Protein AF-A0ABD0BJV5-F1 (afdb_monomer_lite)

Foldseek 3Di:
DVVVVVVVVVVDDDDDDDPDLQVQLVDQWHFDDDPNDGQDIDGNDDSVVVVCSVVVVPPPPDD

Structure (mmCIF, N/CA/C/O backbone):
data_AF-A0ABD0BJV5-F1
#
_entry.id   AF-A0ABD0BJV5-F1
#
loop_
_atom_site.group_PDB
_atom_site.id
_atom_site.type_symbol
_atom_site.label_atom_id
_atom_site.label_alt_id
_atom_site.label_comp_id
_atom_site.label_asym_id
_atom_site.label_entity_id
_atom_site.label_seq_id
_atom_site.pdbx_PDB_ins_code
_atom_site.Cartn_x
_atom_site.Cartn_y
_atom_site.Cartn_z
_atom_site.occupancy
_atom_site.B_iso_or_equiv
_atom_site.auth_seq_id
_atom_site.auth_comp_id
_atom_site.auth_asym_id
_atom_site.auth_atom_id
_atom_site.pdbx_PDB_model_num
ATOM 1 N N . MET A 1 1 ? 0.207 -8.413 8.928 1.00 65.56 1 MET A N 1
ATOM 2 C CA . MET A 1 1 ? 0.308 -6.932 9.032 1.00 65.56 1 MET A CA 1
ATOM 3 C C . MET A 1 1 ? -0.308 -6.404 10.327 1.00 65.56 1 MET A C 1
ATOM 5 O O . MET A 1 1 ? -0.536 -5.208 10.459 1.00 65.56 1 MET A O 1
ATOM 9 N N . ASP A 1 2 ? -0.569 -7.265 11.307 1.00 72.75 2 ASP A N 1
ATOM 10 C CA . ASP A 1 2 ? -1.610 -6.964 12.297 1.00 72.75 2 ASP A CA 1
ATOM 11 C C . ASP A 1 2 ? -1.127 -5.993 13.373 1.00 72.75 2 ASP A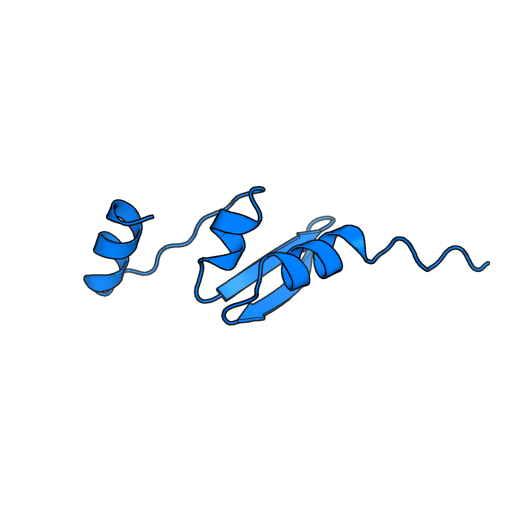 C 1
ATOM 13 O O . ASP A 1 2 ? -1.875 -5.114 13.792 1.00 72.75 2 ASP A O 1
ATOM 17 N N . LEU A 1 3 ? 0.163 -6.056 13.716 1.00 75.12 3 LEU A N 1
ATOM 18 C CA . LEU A 1 3 ? 0.800 -5.093 14.613 1.00 75.12 3 LEU A CA 1
ATOM 19 C C . LEU A 1 3 ? 0.766 -3.663 14.045 1.00 75.12 3 LEU A C 1
ATOM 21 O O . LEU A 1 3 ? 0.392 -2.724 14.741 1.00 75.12 3 LEU A O 1
ATOM 25 N N . LEU A 1 4 ? 1.120 -3.501 12.766 1.00 76.75 4 LEU A N 1
ATOM 26 C CA . LEU A 1 4 ? 1.152 -2.197 12.096 1.00 76.75 4 LEU A CA 1
ATOM 27 C C . LEU A 1 4 ? -0.261 -1.654 11.833 1.00 76.75 4 LEU A C 1
ATOM 29 O O . LEU A 1 4 ? -0.507 -0.462 12.013 1.00 76.75 4 LEU A O 1
ATOM 33 N N . ARG A 1 5 ? -1.215 -2.533 11.497 1.00 72.88 5 ARG A N 1
ATOM 34 C CA . ARG A 1 5 ? -2.642 -2.180 11.399 1.00 72.88 5 ARG A CA 1
ATOM 35 C C . ARG A 1 5 ? -3.192 -1.685 12.739 1.00 72.88 5 ARG A C 1
ATOM 37 O O . ARG A 1 5 ? -3.934 -0.704 12.764 1.00 72.88 5 ARG A O 1
ATOM 44 N N . GLY A 1 6 ? -2.766 -2.284 13.853 1.00 70.94 6 GLY A N 1
ATOM 45 C CA . GLY A 1 6 ? -3.119 -1.823 15.199 1.00 70.94 6 GLY A CA 1
ATOM 46 C C . GLY A 1 6 ? -2.747 -0.358 15.449 1.00 70.94 6 GLY A C 1
ATOM 47 O O . GLY A 1 6 ? -3.560 0.395 15.980 1.00 70.94 6 GLY A O 1
ATOM 48 N N . VAL A 1 7 ? -1.582 0.092 14.972 1.00 73.81 7 VAL A N 1
ATOM 49 C CA . VAL A 1 7 ? -1.146 1.497 15.097 1.00 73.81 7 VAL A CA 1
ATOM 50 C C . VAL A 1 7 ? -2.062 2.445 14.316 1.00 73.81 7 VAL A C 1
ATOM 52 O O . VAL A 1 7 ? -2.425 3.508 14.818 1.00 73.81 7 VAL A O 1
ATOM 55 N N . THR A 1 8 ? -2.500 2.050 13.116 1.00 77.62 8 THR A N 1
ATOM 56 C CA . THR A 1 8 ? -3.406 2.884 12.307 1.00 77.62 8 THR A CA 1
ATOM 57 C C . THR A 1 8 ? -4.798 3.032 12.919 1.00 77.62 8 THR A C 1
ATOM 59 O O . THR A 1 8 ? -5.394 4.105 12.853 1.00 77.62 8 THR A O 1
ATOM 62 N N . SER A 1 9 ? -5.287 1.998 13.614 1.00 73.00 9 SER A N 1
ATOM 63 C CA . SER A 1 9 ? -6.591 2.038 14.292 1.00 73.00 9 SER A CA 1
ATOM 64 C C . SER A 1 9 ? -6.667 3.056 15.439 1.00 73.00 9 SER A C 1
ATOM 66 O O . SER A 1 9 ? -7.758 3.481 15.807 1.00 73.00 9 SER A O 1
ATOM 68 N N . ALA A 1 10 ? -5.520 3.514 15.953 1.00 78.00 10 ALA A N 1
ATOM 69 C CA . ALA A 1 10 ? -5.427 4.561 16.970 1.00 78.00 10 ALA A CA 1
ATOM 70 C C . ALA A 1 10 ? -5.457 5.994 16.389 1.00 78.00 10 ALA A C 1
ATOM 72 O O . ALA A 1 10 ? -5.109 6.946 17.084 1.00 78.00 10 ALA A O 1
ATOM 73 N N . GLY A 1 11 ? -5.827 6.164 15.111 1.00 84.06 11 GLY A N 1
ATOM 74 C CA . GLY A 1 11 ? -5.884 7.467 14.432 1.00 84.06 11 GLY A CA 1
ATOM 75 C C .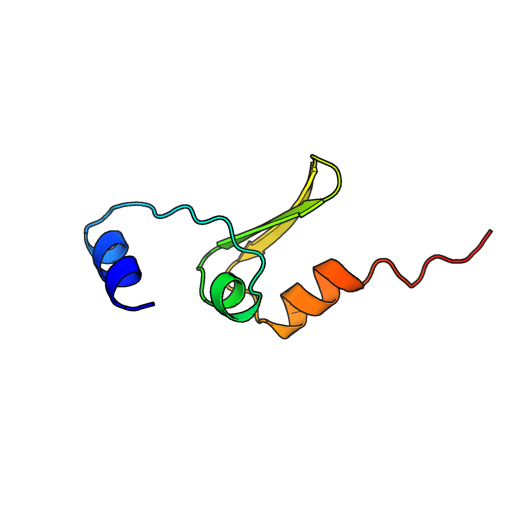 GLY A 1 11 ? -4.538 7.954 13.885 1.00 84.06 11 GLY A C 1
ATOM 76 O O . GLY A 1 11 ? -4.411 9.113 13.495 1.00 84.06 11 GLY A O 1
ATOM 77 N N . THR A 1 12 ? -3.528 7.083 13.847 1.00 88.56 12 THR A N 1
ATOM 78 C CA . THR A 1 12 ? -2.199 7.403 13.307 1.00 88.56 12 THR A CA 1
ATOM 79 C C . THR A 1 12 ? -2.119 7.027 11.828 1.00 88.56 12 THR A C 1
ATOM 81 O O . THR A 1 12 ? -2.623 5.987 11.417 1.00 88.56 12 THR A O 1
ATOM 84 N N . SER A 1 13 ? -1.452 7.844 11.011 1.00 89.94 13 SER A N 1
ATOM 85 C CA . SER A 1 13 ? -1.144 7.476 9.622 1.00 89.94 13 SER A CA 1
ATOM 86 C C . SER A 1 13 ? 0.159 6.679 9.550 1.00 89.94 13 SER A C 1
ATOM 88 O O . SER A 1 13 ? 1.170 7.100 10.108 1.00 89.94 13 SER A O 1
ATOM 90 N N . LEU A 1 14 ? 0.147 5.550 8.837 1.00 89.88 14 LEU A N 1
ATOM 91 C CA . LEU A 1 14 ? 1.337 4.748 8.554 1.00 89.88 14 LEU A CA 1
ATOM 92 C C . LEU A 1 14 ? 1.773 4.970 7.106 1.00 89.88 14 LEU A C 1
ATOM 94 O O . LEU A 1 14 ? 1.018 4.697 6.177 1.00 89.88 14 LEU A O 1
ATOM 98 N N . VAL A 1 15 ? 3.012 5.419 6.923 1.00 93.25 15 VAL A N 1
ATOM 99 C CA . VAL A 1 15 ? 3.677 5.439 5.618 1.00 93.25 15 VAL A CA 1
ATOM 100 C C . VAL A 1 15 ? 4.759 4.372 5.636 1.00 93.25 15 VAL A C 1
ATOM 102 O O . VAL A 1 15 ? 5.594 4.347 6.537 1.00 93.25 15 VAL A O 1
ATOM 105 N N . MET A 1 16 ? 4.739 3.488 4.644 1.00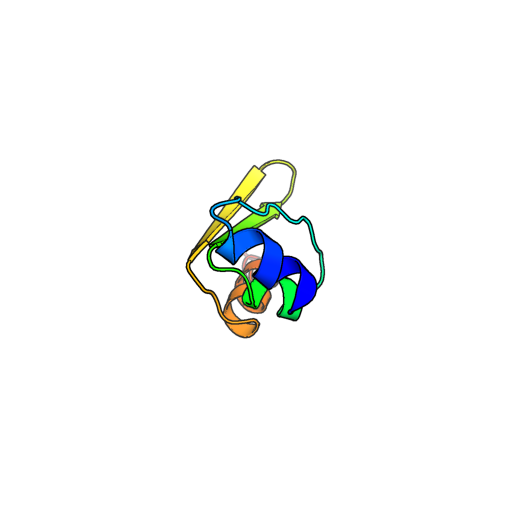 92.69 16 MET A N 1
ATOM 106 C CA . MET A 1 16 ? 5.691 2.392 4.510 1.00 92.69 16 MET A CA 1
ATOM 107 C C . MET A 1 16 ? 6.239 2.363 3.088 1.00 92.69 16 MET A C 1
ATOM 109 O O . MET A 1 16 ? 5.487 2.507 2.127 1.00 92.69 16 MET A O 1
ATOM 113 N N . VAL A 1 17 ? 7.548 2.153 2.963 1.00 94.38 17 VAL A N 1
ATOM 114 C CA . VAL A 1 17 ? 8.216 1.915 1.682 1.00 94.38 17 VAL A CA 1
ATOM 115 C C . VAL A 1 17 ? 8.568 0.438 1.619 1.00 94.38 17 VAL A C 1
ATOM 117 O O . VAL A 1 17 ? 9.236 -0.081 2.511 1.00 94.38 17 VAL A O 1
ATOM 120 N N . THR A 1 18 ? 8.098 -0.244 0.581 1.00 93.00 18 THR A N 1
ATOM 121 C CA . THR A 1 18 ? 8.345 -1.670 0.371 1.00 93.00 18 THR A CA 1
ATOM 122 C C . THR A 1 18 ? 8.520 -1.962 -1.115 1.00 93.00 18 THR A C 1
ATOM 124 O O . THR A 1 18 ? 7.994 -1.238 -1.958 1.00 93.00 18 THR A O 1
ATOM 127 N N . HIS A 1 19 ? 9.249 -3.032 -1.421 1.00 91.12 19 HIS A N 1
ATOM 128 C CA . HIS A 1 19 ? 9.317 -3.630 -2.757 1.00 91.12 19 HIS A CA 1
ATOM 129 C C . HIS A 1 19 ? 8.465 -4.909 -2.861 1.00 91.12 19 HIS A C 1
ATOM 131 O O . HIS A 1 19 ? 8.347 -5.483 -3.939 1.00 91.12 19 HIS A O 1
ATOM 137 N N . ASP A 1 20 ? 7.883 -5.359 -1.747 1.00 93.06 20 ASP A N 1
ATOM 138 C CA . ASP A 1 20 ? 6.982 -6.506 -1.695 1.00 93.06 20 ASP A CA 1
ATOM 139 C C . ASP A 1 20 ? 5.569 -6.077 -2.121 1.00 93.06 20 ASP A C 1
ATOM 141 O O . ASP A 1 20 ? 4.950 -5.202 -1.501 1.00 93.06 20 ASP A O 1
ATOM 145 N N . LEU A 1 21 ? 5.078 -6.692 -3.199 1.00 92.06 21 LEU A N 1
ATOM 146 C CA . LEU A 1 21 ? 3.797 -6.358 -3.816 1.00 92.06 21 LEU A CA 1
ATOM 147 C C . LEU A 1 21 ? 2.595 -6.761 -2.968 1.00 92.06 21 LEU A C 1
ATOM 149 O O . LEU A 1 21 ? 1.612 -6.027 -2.956 1.00 92.06 21 LEU A O 1
ATOM 153 N N . ASP A 1 22 ? 2.666 -7.879 -2.249 1.00 92.25 22 ASP A N 1
ATOM 154 C CA . ASP A 1 22 ? 1.556 -8.354 -1.422 1.00 92.25 22 ASP A CA 1
ATOM 155 C C . ASP A 1 22 ? 1.397 -7.473 -0.185 1.00 92.25 22 ASP A C 1
ATOM 157 O O . ASP A 1 22 ? 0.286 -7.133 0.232 1.00 92.25 22 ASP A O 1
ATOM 161 N N . ILE A 1 23 ? 2.520 -7.009 0.365 1.00 92.62 23 ILE A N 1
ATOM 162 C CA . ILE A 1 23 ? 2.518 -6.001 1.420 1.00 92.62 23 ILE A CA 1
ATOM 163 C C . ILE A 1 23 ? 1.944 -4.676 0.908 1.00 92.62 23 ILE A C 1
ATOM 165 O O . ILE A 1 23 ? 1.086 -4.094 1.577 1.00 92.62 23 ILE A O 1
ATOM 169 N N . ALA A 1 24 ? 2.392 -4.201 -0.257 1.00 94.38 24 ALA A N 1
ATOM 170 C CA . ALA A 1 24 ? 1.915 -2.951 -0.845 1.00 94.38 24 ALA A CA 1
ATOM 171 C C . ALA A 1 24 ? 0.412 -3.003 -1.164 1.00 94.38 24 ALA A C 1
ATOM 173 O O . ALA A 1 24 ? -0.315 -2.082 -0.804 1.00 94.38 24 ALA A O 1
ATOM 174 N N . ALA A 1 25 ? -0.071 -4.100 -1.752 1.00 94.69 25 ALA A N 1
ATOM 175 C CA . ALA A 1 25 ? -1.486 -4.321 -2.057 1.00 94.69 25 ALA A CA 1
ATOM 176 C C . ALA A 1 25 ? -2.371 -4.321 -0.802 1.00 94.69 25 ALA A C 1
ATOM 178 O O . ALA A 1 25 ? -3.556 -4.011 -0.857 1.00 94.69 25 ALA A O 1
ATOM 179 N N . SER A 1 26 ? -1.797 -4.641 0.360 1.00 93.00 26 SER A N 1
ATOM 180 C CA . SER A 1 26 ? -2.531 -4.628 1.623 1.00 93.00 26 SER A CA 1
ATOM 181 C C . SER A 1 26 ? -2.828 -3.216 2.163 1.00 93.00 26 SER A C 1
ATOM 183 O O . SER A 1 26 ? -3.580 -3.097 3.138 1.00 93.00 26 SER A O 1
ATOM 185 N N . ALA A 1 27 ? -2.236 -2.169 1.576 1.00 93.69 27 ALA A N 1
ATOM 186 C CA . ALA A 1 27 ? -2.408 -0.778 1.981 1.00 93.69 27 ALA A CA 1
ATOM 187 C C . ALA A 1 27 ? -3.651 -0.127 1.354 1.00 93.69 27 ALA A C 1
ATOM 189 O O . ALA A 1 27 ? -4.033 -0.415 0.222 1.00 93.69 27 ALA A O 1
ATOM 190 N N . ASP A 1 28 ? -4.228 0.847 2.059 1.00 92.81 28 ASP A N 1
ATOM 191 C CA . ASP A 1 28 ? -5.388 1.604 1.568 1.00 92.81 28 ASP A CA 1
ATOM 192 C C . ASP A 1 28 ? -5.032 2.505 0.372 1.00 92.81 28 ASP A C 1
ATOM 194 O O . ASP A 1 28 ? -5.878 2.828 -0.464 1.00 92.81 28 ASP A O 1
ATOM 198 N N . ARG A 1 29 ? -3.760 2.911 0.272 1.00 95.12 29 ARG A N 1
ATOM 199 C CA . ARG A 1 29 ? -3.210 3.699 -0.833 1.00 95.12 29 ARG A CA 1
ATOM 200 C C . ARG A 1 29 ? -1.780 3.276 -1.134 1.00 95.12 29 ARG A C 1
ATOM 202 O O . ARG A 1 29 ? -0.965 3.154 -0.224 1.00 95.12 29 ARG A O 1
ATOM 209 N N . VAL A 1 30 ? -1.465 3.156 -2.420 1.00 96.69 30 VAL A N 1
ATOM 210 C CA . VAL A 1 30 ? -0.117 2.856 -2.913 1.00 96.69 30 VAL A CA 1
ATOM 211 C C . VAL A 1 30 ? 0.330 3.941 -3.879 1.00 96.69 30 VAL A C 1
ATOM 213 O O . VAL A 1 30 ? -0.412 4.331 -4.781 1.00 96.69 30 VAL A O 1
ATOM 216 N N . ILE A 1 31 ? 1.557 4.421 -3.689 1.00 95.88 31 ILE A N 1
ATOM 217 C CA . ILE A 1 31 ? 2.244 5.320 -4.615 1.00 95.88 31 ILE A CA 1
ATOM 218 C C . ILE A 1 31 ? 3.408 4.533 -5.207 1.00 95.88 31 ILE A C 1
ATOM 220 O O . ILE A 1 31 ? 4.246 4.027 -4.464 1.00 95.88 31 ILE A O 1
ATOM 224 N N . VAL A 1 32 ? 3.447 4.420 -6.533 1.00 94.38 32 VAL A N 1
ATOM 225 C CA . VAL A 1 32 ? 4.559 3.776 -7.237 1.00 94.38 32 VAL A CA 1
ATOM 226 C C . VAL A 1 32 ? 5.598 4.840 -7.561 1.00 94.38 32 VAL A C 1
ATOM 228 O O . VAL A 1 32 ? 5.273 5.872 -8.151 1.00 94.38 32 VAL A O 1
ATOM 231 N N . LEU A 1 33 ? 6.835 4.583 -7.146 1.00 92.81 33 LEU A N 1
ATOM 232 C CA . LEU A 1 33 ? 7.985 5.435 -7.416 1.00 92.81 33 LEU A CA 1
ATOM 233 C C . LEU A 1 33 ? 8.837 4.805 -8.514 1.00 92.81 33 LEU A C 1
ATOM 235 O O . LEU A 1 33 ? 9.240 3.650 -8.403 1.00 92.81 33 LEU A O 1
ATOM 239 N N . GLU A 1 34 ? 9.140 5.581 -9.547 1.00 89.81 34 GLU A N 1
ATOM 240 C CA . GLU A 1 34 ? 9.941 5.158 -10.691 1.00 89.81 34 GLU A CA 1
ATOM 241 C C . GLU A 1 34 ? 10.794 6.334 -11.176 1.00 89.81 34 GLU A C 1
ATOM 243 O O . GLU A 1 34 ? 10.285 7.433 -11.387 1.00 89.81 34 GLU A O 1
ATOM 248 N N . ASN A 1 35 ? 12.108 6.126 -11.318 1.00 89.50 35 ASN A N 1
ATOM 249 C CA . ASN A 1 35 ? 13.058 7.147 -11.787 1.00 89.50 35 ASN A CA 1
ATOM 250 C C . ASN A 1 35 ? 12.972 8.497 -11.040 1.00 89.50 35 ASN A C 1
ATOM 252 O O . ASN A 1 35 ? 13.141 9.558 -11.631 1.00 89.50 35 ASN A O 1
ATOM 256 N N . GLY A 1 36 ? 12.692 8.465 -9.732 1.00 91.12 36 GLY A N 1
ATOM 257 C CA . GLY A 1 36 ? 12.555 9.674 -8.908 1.00 91.12 36 GLY A CA 1
ATOM 258 C C . GLY A 1 36 ? 11.212 10.402 -9.049 1.00 91.12 36 GLY A C 1
ATOM 259 O O . GLY A 1 36 ? 11.044 11.474 -8.471 1.00 91.12 36 GLY A O 1
ATOM 260 N N . HIS A 1 37 ? 10.249 9.823 -9.769 1.00 90.69 37 HIS A N 1
ATOM 261 C CA . HIS A 1 37 ? 8.912 10.374 -9.965 1.00 90.69 37 HIS A CA 1
ATOM 262 C C . HIS A 1 37 ? 7.820 9.424 -9.463 1.00 90.69 37 HIS A C 1
ATOM 264 O O . HIS A 1 37 ? 7.999 8.208 -9.398 1.00 90.69 37 HIS A O 1
ATOM 270 N N . ASN A 1 38 ? 6.657 9.987 -9.132 1.00 91.50 38 ASN A N 1
ATOM 271 C CA . ASN A 1 38 ? 5.466 9.211 -8.795 1.00 91.50 38 ASN A CA 1
ATOM 272 C C . ASN A 1 38 ? 4.800 8.754 -10.102 1.00 91.50 38 ASN A C 1
ATOM 274 O O . ASN A 1 38 ? 4.092 9.541 -10.730 1.00 91.50 38 ASN A O 1
ATOM 278 N N . SER A 1 39 ? 5.019 7.509 -10.523 1.00 91.19 39 SER A N 1
ATOM 279 C CA . SER A 1 39 ? 4.461 6.986 -11.780 1.00 91.19 39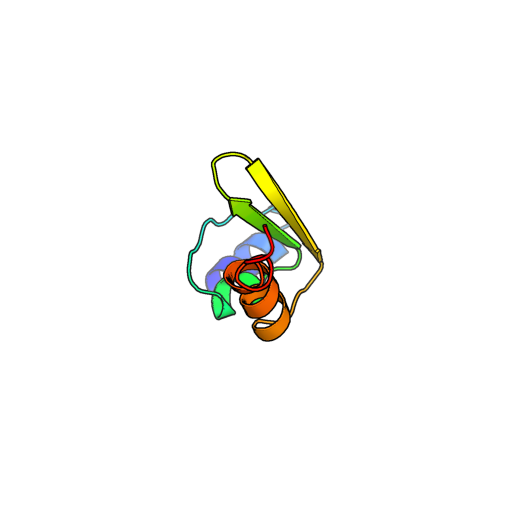 SER A CA 1
ATOM 280 C C . SER A 1 39 ? 2.994 6.566 -11.656 1.00 91.19 39 SER A C 1
ATOM 282 O O . SER A 1 39 ? 2.263 6.537 -12.649 1.00 91.19 39 SER A O 1
ATOM 284 N N . ALA A 1 40 ? 2.519 6.275 -10.440 1.00 92.25 40 ALA A N 1
ATOM 285 C CA . ALA A 1 40 ? 1.117 5.961 -10.187 1.00 92.25 40 ALA A CA 1
ATOM 286 C C . ALA A 1 40 ? 0.689 6.253 -8.745 1.00 92.25 40 ALA A C 1
ATOM 288 O O . ALA A 1 40 ? 1.485 6.157 -7.812 1.00 92.25 40 ALA A O 1
ATOM 289 N N . VAL A 1 41 ? -0.605 6.527 -8.571 1.00 95.56 41 VAL A N 1
ATOM 290 C CA . VAL A 1 41 ? -1.286 6.549 -7.272 1.00 95.56 41 VAL A CA 1
ATOM 291 C C . VAL A 1 41 ? -2.537 5.687 -7.388 1.00 95.56 41 VAL A C 1
ATOM 293 O O . VAL A 1 41 ? -3.359 5.905 -8.276 1.00 95.56 41 VAL A O 1
ATOM 296 N N . LEU A 1 42 ? -2.663 4.697 -6.511 1.00 95.50 42 LEU A N 1
ATOM 297 C CA . LEU A 1 42 ? -3.723 3.692 -6.525 1.00 95.50 42 LEU A CA 1
ATOM 298 C C . LEU A 1 42 ? -4.377 3.625 -5.144 1.00 95.50 42 LEU A C 1
ATOM 300 O O . LEU A 1 42 ? -3.693 3.779 -4.131 1.00 95.50 42 LEU A O 1
ATOM 304 N N . ASN A 1 43 ? -5.687 3.385 -5.095 1.00 96.81 43 ASN A N 1
ATOM 305 C CA . ASN A 1 43 ? -6.425 3.215 -3.841 1.00 96.81 43 ASN A CA 1
ATOM 306 C C . ASN A 1 43 ? -6.881 1.758 -3.733 1.00 96.81 43 ASN A C 1
ATOM 308 O O . ASN A 1 43 ? -7.529 1.270 -4.655 1.00 96.81 43 ASN A O 1
ATOM 312 N N . ALA A 1 44 ? -6.511 1.095 -2.636 1.00 94.56 44 ALA A N 1
ATOM 313 C CA . ALA A 1 44 ? -6.740 -0.326 -2.368 1.00 94.56 44 ALA A CA 1
ATOM 314 C C . ALA A 1 44 ? -6.472 -1.265 -3.575 1.00 94.56 44 ALA A C 1
ATOM 316 O O . ALA A 1 44 ? -7.361 -2.032 -3.951 1.00 94.56 44 ALA A O 1
ATOM 317 N N . PRO A 1 45 ? -5.288 -1.197 -4.226 1.00 95.88 45 PRO A N 1
ATOM 318 C CA . PRO A 1 45 ? -5.002 -2.023 -5.395 1.00 95.88 45 PRO A CA 1
ATOM 319 C C . PRO A 1 45 ? -4.765 -3.491 -5.029 1.00 95.88 45 PRO A C 1
ATOM 321 O O . PRO A 1 45 ? -4.228 -3.811 -3.971 1.00 95.88 45 PRO A O 1
ATOM 324 N N . SER A 1 46 ? -5.066 -4.389 -5.961 1.00 94.50 46 SER A N 1
ATOM 325 C CA . SER A 1 46 ? -4.639 -5.788 -5.899 1.00 94.50 46 SER A CA 1
ATOM 326 C C . SER A 1 46 ? -3.155 -5.958 -6.261 1.00 94.50 46 SER A C 1
ATOM 328 O O . SER A 1 46 ? -2.582 -5.158 -7.008 1.00 94.50 46 SER A O 1
ATOM 330 N N . SER A 1 47 ? -2.529 -7.053 -5.808 1.00 93.25 47 SER A N 1
ATOM 331 C CA . SER A 1 47 ? -1.146 -7.392 -6.189 1.00 93.25 47 SER A CA 1
ATOM 332 C C . SER A 1 47 ? -0.979 -7.514 -7.708 1.00 93.25 47 SER A C 1
ATOM 334 O O . SER A 1 47 ? 0.054 -7.126 -8.247 1.00 93.25 47 SER A O 1
ATOM 336 N N . ALA A 1 48 ? -2.006 -8.001 -8.417 1.00 91.75 48 ALA A N 1
ATOM 337 C CA . ALA A 1 48 ? -1.995 -8.130 -9.874 1.00 91.75 48 ALA A CA 1
ATOM 338 C C . ALA A 1 48 ? -1.967 -6.765 -10.582 1.00 91.75 48 ALA A C 1
ATOM 340 O O . ALA A 1 48 ? -1.200 -6.575 -11.527 1.00 91.75 48 ALA A O 1
ATOM 341 N N . GLU A 1 49 ? -2.756 -5.798 -10.109 1.00 92.19 49 GLU A N 1
ATOM 342 C CA . GLU A 1 49 ? -2.741 -4.429 -10.638 1.00 92.19 49 GLU A CA 1
ATOM 343 C C . GLU A 1 49 ? -1.397 -3.744 -10.378 1.00 92.19 49 GLU A C 1
ATOM 345 O O . GLU A 1 49 ? -0.851 -3.103 -11.277 1.00 92.19 49 GLU A O 1
ATOM 350 N N . LEU A 1 50 ? -0.825 -3.919 -9.180 1.00 93.19 50 LEU A N 1
ATOM 351 C CA . LEU A 1 50 ? 0.509 -3.401 -8.865 1.00 93.19 50 LEU A CA 1
ATOM 352 C C . LEU A 1 50 ? 1.587 -4.034 -9.743 1.00 93.19 50 LEU A C 1
ATOM 354 O O . LEU A 1 50 ? 2.427 -3.322 -10.295 1.00 93.19 50 LEU A O 1
ATOM 358 N N . PHE A 1 51 ? 1.542 -5.354 -9.918 1.00 90.88 51 PHE A N 1
ATOM 359 C CA . PHE A 1 51 ? 2.474 -6.073 -10.777 1.00 90.88 51 PHE A CA 1
ATOM 360 C C . PHE A 1 51 ? 2.420 -5.546 -12.212 1.00 90.88 51 PHE A C 1
ATOM 362 O O . PHE A 1 51 ? 3.458 -5.186 -12.773 1.00 90.88 51 PHE A O 1
ATOM 369 N N . ALA A 1 52 ? 1.213 -5.429 -12.775 1.00 90.25 52 ALA A N 1
ATOM 370 C CA . ALA A 1 52 ? 0.997 -4.882 -14.107 1.00 90.25 52 ALA A CA 1
ATOM 371 C C . ALA A 1 52 ? 1.481 -3.431 -14.219 1.00 90.25 52 ALA A C 1
ATOM 373 O O . ALA A 1 52 ? 2.005 -3.042 -15.257 1.00 90.25 52 ALA A O 1
ATOM 374 N N . ARG A 1 53 ? 1.359 -2.622 -13.160 1.00 89.62 53 ARG A N 1
ATOM 375 C CA . ARG A 1 53 ? 1.810 -1.227 -13.183 1.00 89.62 53 ARG A CA 1
ATOM 376 C C . ARG A 1 53 ? 3.327 -1.084 -13.182 1.00 89.62 53 ARG A C 1
ATOM 378 O O . ARG A 1 53 ? 3.835 -0.215 -13.879 1.00 89.62 53 ARG A O 1
ATOM 385 N N . ILE A 1 54 ? 4.022 -1.930 -12.426 1.00 87.38 54 ILE A N 1
ATOM 386 C CA . ILE A 1 54 ? 5.486 -1.891 -12.300 1.00 87.38 54 ILE A CA 1
ATOM 387 C C . ILE A 1 54 ? 6.171 -2.542 -13.510 1.00 87.38 54 ILE A C 1
ATOM 389 O O . ILE A 1 54 ? 7.219 -2.078 -13.942 1.00 87.38 54 ILE A O 1
ATOM 393 N N . HIS A 1 55 ? 5.576 -3.590 -14.089 1.00 83.25 55 HIS A N 1
ATOM 394 C CA . HIS A 1 55 ? 6.187 -4.360 -15.184 1.00 83.25 55 HIS A CA 1
ATOM 395 C C . HIS A 1 55 ? 5.593 -4.045 -16.571 1.00 83.25 55 HIS A C 1
ATOM 397 O O . HIS A 1 55 ? 6.134 -4.460 -17.598 1.00 83.25 55 HIS A O 1
ATOM 403 N N . GLY A 1 56 ? 4.486 -3.299 -16.622 1.00 60.88 56 GLY A N 1
ATOM 404 C CA . GLY A 1 56 ? 3.724 -2.988 -17.834 1.00 60.88 56 GLY A CA 1
ATOM 405 C C . GLY A 1 56 ? 4.344 -1.954 -18.777 1.00 60.88 56 GLY A C 1
ATOM 406 O O . GLY A 1 56 ? 3.736 -1.657 -19.799 1.00 60.88 56 GLY A O 1
ATOM 407 N N . GLN A 1 57 ? 5.550 -1.443 -18.506 1.00 53.53 57 GLN A N 1
ATOM 408 C CA . GLN A 1 57 ? 6.324 -0.633 -19.464 1.00 53.53 57 GLN A CA 1
ATOM 409 C C . GLN A 1 57 ? 7.238 -1.476 -20.380 1.00 53.53 57 GLN A C 1
ATOM 411 O O . GLN A 1 57 ? 8.280 -1.017 -20.832 1.00 53.53 57 GLN A O 1
ATOM 416 N N . THR A 1 58 ? 6.868 -2.722 -20.689 1.00 47.00 58 THR A N 1
ATOM 417 C CA . THR A 1 58 ? 7.592 -3.551 -21.679 1.00 47.00 58 THR A CA 1
ATOM 418 C C . THR A 1 58 ? 6.887 -3.661 -23.034 1.00 47.00 58 THR A C 1
ATOM 420 O O . THR A 1 58 ? 7.350 -4.387 -23.911 1.00 47.00 58 THR A O 1
ATOM 423 N N . ALA A 1 59 ? 5.820 -2.888 -23.258 1.00 48.53 59 ALA A N 1
ATOM 424 C CA . ALA A 1 59 ? 5.127 -2.802 -24.543 1.00 48.53 59 ALA A CA 1
ATOM 425 C C . ALA A 1 59 ? 5.195 -1.391 -25.155 1.00 48.53 59 ALA A C 1
ATOM 427 O O . ALA A 1 59 ? 4.185 -0.853 -25.591 1.00 48.53 59 ALA A O 1
ATOM 428 N N . ASP A 1 60 ? 6.389 -0.801 -25.210 1.00 47.91 60 ASP A N 1
ATOM 429 C CA . ASP A 1 60 ? 6.715 0.160 -26.266 1.00 47.91 60 ASP A CA 1
ATOM 430 C C . ASP A 1 60 ? 8.155 -0.070 -26.739 1.00 47.91 60 ASP A C 1
ATOM 432 O O . ASP A 1 6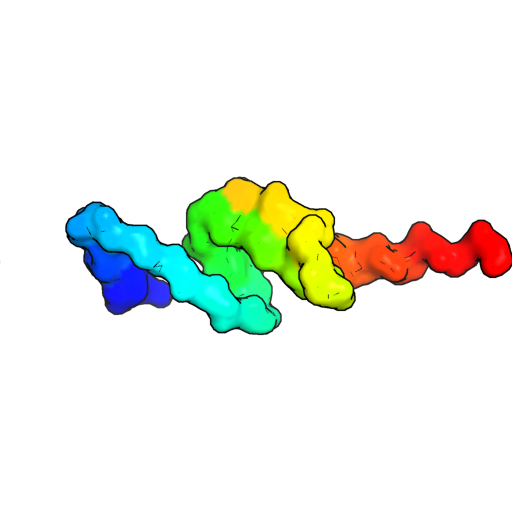0 ? 9.117 0.565 -26.312 1.00 47.91 60 ASP A O 1
ATOM 436 N N . LYS A 1 61 ? 8.313 -1.095 -27.580 1.00 48.31 61 LYS A N 1
ATOM 437 C CA . LYS A 1 61 ? 9.468 -1.235 -28.465 1.00 48.31 61 LYS A CA 1
ATOM 438 C C . LYS A 1 61 ? 8.948 -0.981 -29.874 1.00 48.31 61 LYS A C 1
ATOM 440 O O . LYS A 1 61 ? 8.646 -1.923 -30.604 1.00 48.31 61 LYS A O 1
ATOM 445 N N . GLY A 1 62 ? 8.767 0.295 -30.197 1.00 50.41 62 GLY A N 1
ATOM 446 C CA . GLY A 1 62 ? 8.148 0.739 -31.438 1.00 50.41 62 GLY A CA 1
ATOM 447 C C . GLY A 1 62 ? 8.602 2.121 -31.906 1.00 50.41 62 GLY A C 1
ATOM 448 O O . GLY A 1 62 ? 7.746 2.964 -32.134 1.00 50.41 62 GLY A O 1
ATOM 449 N N . VAL A 1 63 ? 9.916 2.338 -32.069 1.00 41.84 63 VAL A N 1
ATOM 450 C CA . VAL A 1 63 ? 10.558 3.122 -33.157 1.00 41.84 63 VAL A CA 1
ATOM 451 C C . VAL A 1 63 ? 12.074 2.965 -33.085 1.00 41.84 63 VAL A C 1
ATOM 453 O O . VAL A 1 63 ? 12.623 3.013 -31.962 1.00 41.84 63 VAL A O 1
#

Sequence (63 aa):
MDLLRGVTSAGTSLVMVTHDLDIAASADRVIVLENGHNSAVLNAPSSAELFARIHGQTADKGV

Secondary structure (DSSP, 8-state):
-HHHHHHHHTT-------S-HHHHHTSSEEEEEETTEEEEEEES--HHHHHHHHH-TTS----

InterPro domains:
  IPR027417 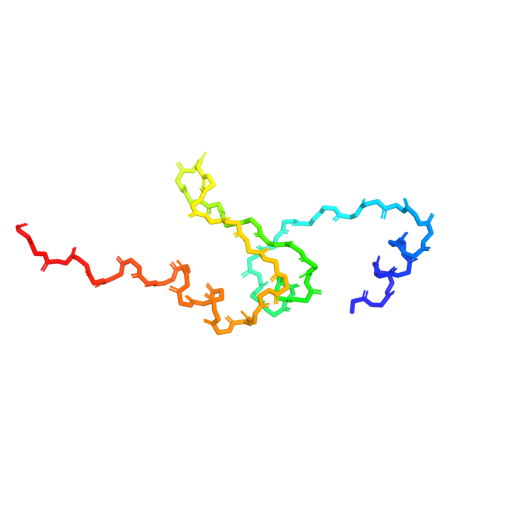P-loop containing nucleoside triphosphate hydrolase [G3DSA:3.40.50.300] (1-60)
  IPR027417 P-loop containing nucleoside triphosphate hydrolase [SSF52540] (1-40)

Organism: Corynebacterium ulcerans (NCBI:txid65058)

Radius of gyration: 14.02 Å; chains: 1; bounding box: 20×19×50 Å

pLDDT: mean 83.9, std 15.01, range [41.84, 96.81]